Protein AF-A0A2W4WUQ6-F1 (afdb_monomer)

Nearest PDB structures (foldseek):
  3jc8-assembly1_Ca  TM=8.828E-01  e=1.257E-01  Myxococcus xanthus DK 1622
  3c1q-assembly1_A  TM=9.734E-01  e=9.285E-01  unclassified

Mean predicted aligned error: 8.39 Å

Solvent-accessible surface area (backbone atoms only — not comparable to 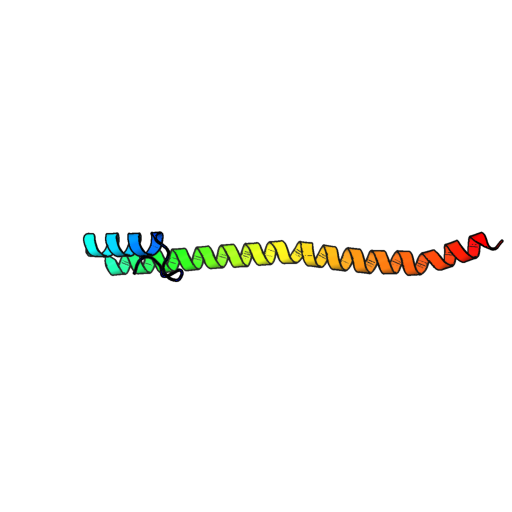full-atom values): 4591 Å² total; per-residue (Å²): 128,94,79,49,88,88,57,51,70,68,57,55,50,41,50,51,52,10,58,76,68,74,40,43,68,64,36,52,54,52,50,52,53,53,52,50,52,58,46,50,55,51,52,51,51,50,55,63,55,48,54,60,52,53,52,52,54,52,51,51,54,52,50,51,51,51,51,65,64,48,50,61,57,52,60,59,59,73,76,109

Sequence (80 aa):
MENSRLFPPESIQMIRIGEESGRMDSMLERLANQYETNLDDKVDTLSTVMEPMIMCIIGILVGVLIVGMYMPIFNMGDIV

Structure (mmCIF, N/CA/C/O backbone):
data_AF-A0A2W4WUQ6-F1
#
_entry.id   AF-A0A2W4WUQ6-F1
#
loop_
_atom_site.group_PDB
_atom_site.id
_atom_site.type_symbol
_atom_site.label_atom_id
_atom_site.label_alt_id
_atom_site.label_comp_id
_atom_site.label_asym_id
_atom_site.label_entity_id
_atom_site.label_seq_id
_atom_site.pdbx_PDB_ins_code
_atom_site.Cartn_x
_atom_site.Cartn_y
_atom_site.Cartn_z
_atom_site.occupancy
_atom_site.B_iso_or_equiv
_atom_site.auth_seq_id
_atom_site.auth_comp_id
_atom_site.auth_asym_id
_atom_site.auth_atom_id
_atom_site.pdbx_PDB_model_num
ATOM 1 N N . MET A 1 1 ? -32.076 2.291 7.168 1.00 48.75 1 MET A N 1
ATOM 2 C CA . MET A 1 1 ? -30.725 2.838 7.441 1.00 48.75 1 MET A CA 1
ATOM 3 C C . MET A 1 1 ? -29.608 1.817 7.192 1.00 48.75 1 MET A C 1
ATOM 5 O O . MET A 1 1 ? -28.476 2.229 6.999 1.00 48.75 1 MET A O 1
ATOM 9 N N . GLU A 1 2 ? -29.913 0.519 7.075 1.00 52.31 2 GLU A N 1
ATOM 10 C CA . GLU A 1 2 ? -28.937 -0.584 6.937 1.00 52.31 2 GLU A CA 1
ATOM 11 C C . GLU A 1 2 ? -28.222 -0.711 5.572 1.00 52.31 2 GLU A C 1
ATOM 13 O O . GLU A 1 2 ? -27.433 -1.626 5.388 1.00 52.31 2 GLU A O 1
ATOM 18 N N . ASN A 1 3 ? -28.460 0.190 4.609 1.00 51.44 3 ASN A N 1
ATOM 19 C CA . ASN A 1 3 ? -27.921 0.079 3.238 1.00 51.44 3 ASN A CA 1
ATOM 20 C C . ASN A 1 3 ? -27.031 1.254 2.802 1.00 51.44 3 ASN A C 1
ATOM 22 O O . ASN A 1 3 ? -26.720 1.420 1.622 1.00 51.44 3 ASN A O 1
ATOM 26 N N . SER A 1 4 ? -26.603 2.086 3.750 1.00 57.25 4 SER A N 1
ATOM 27 C CA . SER A 1 4 ? -25.609 3.119 3.478 1.00 57.25 4 SER A CA 1
ATOM 28 C C . SER A 1 4 ? -24.220 2.479 3.392 1.00 57.25 4 SER A C 1
ATOM 30 O O . SER A 1 4 ? -23.606 2.203 4.417 1.00 57.25 4 SER A O 1
ATOM 32 N N . ARG A 1 5 ? -23.679 2.305 2.176 1.00 62.31 5 ARG A N 1
ATOM 33 C CA . ARG A 1 5 ? -22.270 1.893 1.960 1.00 62.31 5 ARG A CA 1
ATOM 34 C C . ARG A 1 5 ? -21.247 2.853 2.584 1.00 62.31 5 ARG A C 1
ATOM 36 O O . ARG A 1 5 ? -20.070 2.523 2.643 1.00 62.31 5 ARG A O 1
ATOM 43 N N . LEU A 1 6 ? -21.694 4.032 3.018 1.00 74.44 6 LEU A N 1
ATOM 44 C CA . LEU A 1 6 ? -20.873 5.046 3.675 1.00 74.44 6 LEU A CA 1
ATOM 45 C C . LEU A 1 6 ? -20.606 4.722 5.151 1.00 74.44 6 LEU A C 1
ATOM 47 O O . LEU A 1 6 ? -19.632 5.219 5.699 1.00 74.44 6 LEU A O 1
ATOM 51 N N . PHE A 1 7 ? -21.446 3.895 5.786 1.00 78.00 7 PHE A N 1
ATOM 52 C CA . PHE A 1 7 ? -21.290 3.508 7.190 1.00 78.00 7 PHE A CA 1
ATOM 53 C C . PHE A 1 7 ? -21.234 1.982 7.289 1.00 78.00 7 PHE A C 1
ATOM 55 O O . PHE A 1 7 ? -22.280 1.330 7.311 1.00 78.00 7 PHE A O 1
ATOM 62 N N . PRO A 1 8 ? -20.025 1.398 7.320 1.00 80.50 8 PRO A N 1
ATOM 63 C CA . PRO A 1 8 ? -19.835 -0.029 7.508 1.00 80.50 8 PRO A CA 1
ATOM 64 C C . PRO A 1 8 ? -20.544 -0.536 8.772 1.00 80.50 8 PRO A C 1
ATOM 66 O O . PRO A 1 8 ? -20.621 0.194 9.767 1.00 80.50 8 PRO A O 1
ATOM 69 N N . PRO A 1 9 ? -20.995 -1.803 8.781 1.00 82.88 9 PRO A N 1
ATOM 70 C CA . PRO A 1 9 ? -21.634 -2.413 9.948 1.00 82.88 9 PRO A CA 1
ATOM 71 C C . PRO A 1 9 ? -20.785 -2.298 11.223 1.00 82.88 9 PRO A C 1
ATOM 73 O O . PRO A 1 9 ? -21.321 -2.062 12.303 1.00 82.88 9 PRO A O 1
ATOM 76 N N . GLU A 1 10 ? -19.459 -2.381 11.087 1.00 82.88 10 GLU A N 1
ATOM 77 C CA . GLU A 1 10 ? -18.500 -2.237 12.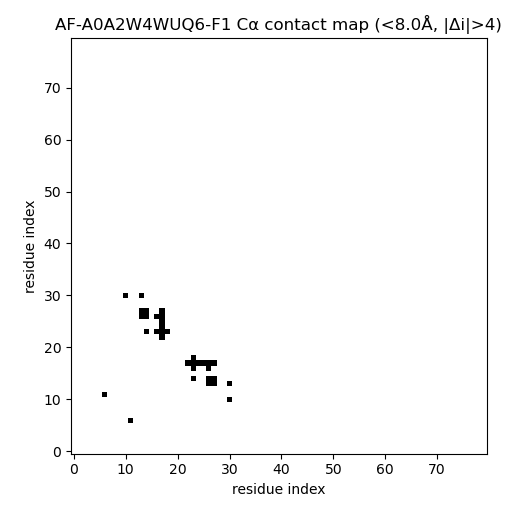190 1.00 82.88 10 GLU A CA 1
ATOM 78 C C . GLU A 1 10 ? -18.542 -0.843 12.833 1.00 82.88 10 GLU A C 1
ATOM 80 O O . GLU A 1 10 ? -18.469 -0.710 14.055 1.00 82.88 10 GLU A O 1
ATOM 85 N N . SER A 1 11 ? -18.729 0.208 12.026 1.00 84.06 11 SER A N 1
ATOM 86 C CA . SER A 1 11 ? -18.868 1.580 12.524 1.00 84.06 11 SER A CA 1
ATOM 87 C C . SER A 1 11 ? -20.177 1.768 13.290 1.00 84.06 11 SER A C 1
ATOM 89 O O . SER A 1 11 ? -20.188 2.368 14.362 1.00 84.06 11 SER A O 1
ATOM 91 N N . ILE A 1 12 ? -21.273 1.196 12.783 1.00 86.44 12 ILE A N 1
ATOM 92 C CA . ILE A 1 12 ? -22.586 1.222 13.447 1.00 86.44 12 ILE A CA 1
ATOM 93 C C . ILE A 1 12 ? -22.524 0.473 14.786 1.00 86.44 12 ILE A C 1
ATOM 95 O O . ILE A 1 12 ? -23.089 0.921 15.783 1.00 86.44 12 ILE A O 1
ATOM 99 N N . GLN A 1 13 ? -21.800 -0.646 14.834 1.00 86.69 13 GLN A N 1
ATOM 100 C CA . GLN A 1 13 ? -21.633 -1.437 16.049 1.00 86.69 13 GLN A CA 1
ATOM 101 C C . GLN A 1 13 ? -20.818 -0.695 17.118 1.00 86.69 13 GLN A C 1
ATOM 103 O O . GLN A 1 13 ? -21.214 -0.700 18.282 1.00 86.69 13 GLN A O 1
ATOM 108 N N . MET A 1 14 ? -19.734 -0.006 16.742 1.00 85.56 14 MET A N 1
ATOM 109 C CA . MET A 1 14 ? -18.969 0.836 17.674 1.00 85.56 14 MET A CA 1
ATOM 110 C C . MET A 1 14 ? -19.794 2.001 18.227 1.00 85.56 14 MET A C 1
ATOM 112 O O . MET A 1 14 ? -19.720 2.284 19.422 1.00 85.56 14 MET A O 1
ATOM 116 N N . ILE A 1 15 ? -20.624 2.629 17.391 1.00 87.75 15 ILE A N 1
ATOM 117 C CA . ILE A 1 15 ? -21.546 3.689 17.821 1.00 87.75 15 ILE A CA 1
ATOM 118 C C . ILE A 1 15 ? -22.562 3.140 18.831 1.00 87.75 15 ILE A C 1
ATOM 120 O O . ILE A 1 15 ? -22.735 3.722 19.899 1.00 87.75 15 ILE A O 1
ATOM 124 N N . ARG A 1 16 ? -23.165 1.977 18.554 1.00 87.38 16 ARG A N 1
ATOM 125 C CA . ARG A 1 16 ? -24.115 1.324 19.468 1.00 87.38 16 ARG A CA 1
ATOM 126 C C . ARG A 1 16 ? -23.486 0.982 20.823 1.00 87.38 16 ARG A C 1
ATOM 128 O O . ARG A 1 16 ? -24.102 1.218 21.855 1.00 87.38 1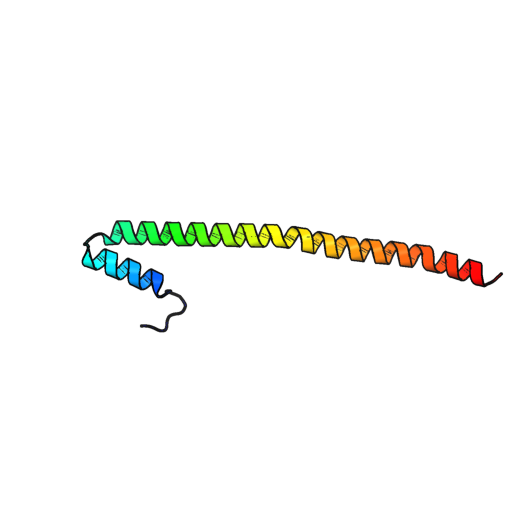6 ARG A O 1
ATOM 135 N N . ILE A 1 17 ? -22.254 0.468 20.826 1.00 87.75 17 ILE A N 1
ATOM 136 C CA . ILE A 1 17 ? -21.502 0.176 22.058 1.00 87.75 17 ILE A CA 1
ATOM 137 C C . ILE A 1 17 ? -21.189 1.471 22.822 1.00 87.75 17 ILE A C 1
ATOM 139 O O . ILE A 1 17 ? -21.271 1.504 24.050 1.00 87.75 17 ILE A O 1
ATOM 143 N N . GLY A 1 18 ? -20.841 2.548 22.113 1.00 89.31 18 GLY A N 1
ATOM 144 C CA . GLY A 1 18 ? -20.580 3.862 22.703 1.00 89.31 18 GLY A CA 1
ATOM 145 C C . GLY A 1 18 ? -21.816 4.485 23.344 1.00 89.31 18 GLY A C 1
ATOM 146 O O . GLY A 1 18 ? -21.714 5.066 24.421 1.00 89.31 18 GLY A O 1
ATOM 147 N N . GLU A 1 19 ? -22.979 4.312 22.726 1.00 91.69 19 GLU A N 1
ATOM 148 C CA . GLU A 1 19 ? -24.261 4.777 23.251 1.00 91.69 19 GLU A CA 1
ATOM 149 C C . GLU A 1 19 ? -24.705 3.952 24.473 1.00 91.69 19 GLU A C 1
ATOM 151 O O . GLU A 1 19 ? -25.031 4.522 25.511 1.00 91.69 19 GLU A O 1
ATOM 156 N N . GLU A 1 20 ? -24.615 2.618 24.402 1.00 91.38 20 GLU A N 1
ATOM 157 C CA . GLU A 1 20 ? -24.991 1.705 25.496 1.00 91.38 20 GLU A CA 1
ATOM 158 C C . GLU A 1 20 ? -24.083 1.848 26.730 1.00 91.38 20 GLU A C 1
ATOM 160 O O . GLU A 1 20 ? -24.533 1.702 27.865 1.00 91.38 20 GLU A O 1
ATOM 165 N N . SER A 1 21 ? -22.807 2.184 26.523 1.00 86.81 21 SER A N 1
ATOM 166 C CA . SER A 1 21 ? -21.840 2.407 27.606 1.00 86.81 21 SER A CA 1
ATOM 167 C C . SER A 1 21 ? -21.751 3.861 28.080 1.00 86.81 21 SER A C 1
ATOM 169 O O . SER A 1 21 ? -21.028 4.138 29.039 1.00 86.81 21 SER A O 1
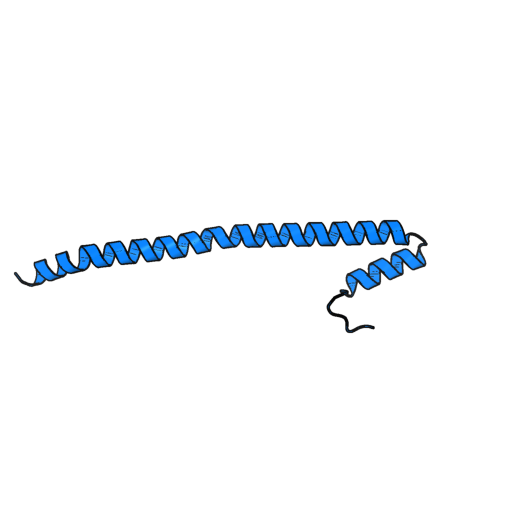ATOM 171 N N . GLY A 1 22 ? -22.446 4.799 27.424 1.00 90.81 22 GLY A N 1
ATOM 172 C CA . GLY A 1 22 ? -22.335 6.236 27.701 1.00 90.81 22 GLY A CA 1
ATOM 173 C C . GLY A 1 22 ? -20.962 6.834 27.358 1.00 90.81 22 GLY A C 1
ATOM 174 O O . GLY A 1 22 ? -20.591 7.880 27.884 1.00 90.81 22 GLY A O 1
ATOM 175 N N . ARG A 1 23 ? -20.183 6.170 26.496 1.00 92.12 23 ARG A N 1
ATOM 176 C CA . ARG A 1 23 ? -18.802 6.522 26.118 1.00 92.12 23 ARG A CA 1
ATOM 177 C C . ARG A 1 23 ? -18.660 6.843 24.627 1.00 92.12 23 ARG A C 1
ATOM 179 O O . ARG A 1 23 ? -17.636 6.523 24.016 1.00 92.12 23 ARG A O 1
ATOM 186 N N . MET A 1 24 ? -19.686 7.468 24.054 1.00 89.94 24 MET A N 1
ATOM 187 C CA . MET A 1 24 ? -19.775 7.819 22.632 1.00 89.94 24 MET A CA 1
ATOM 188 C C . MET A 1 24 ? -18.523 8.548 22.124 1.00 89.94 24 MET A C 1
ATOM 190 O O . MET A 1 24 ? -17.976 8.161 21.100 1.00 89.94 24 MET A O 1
ATOM 194 N N . ASP A 1 25 ? -18.032 9.533 22.881 1.00 90.25 25 ASP A N 1
ATOM 195 C CA . ASP A 1 25 ? -16.856 10.341 22.532 1.00 90.25 25 ASP A CA 1
ATOM 196 C C . ASP A 1 25 ? -15.613 9.465 22.285 1.00 90.25 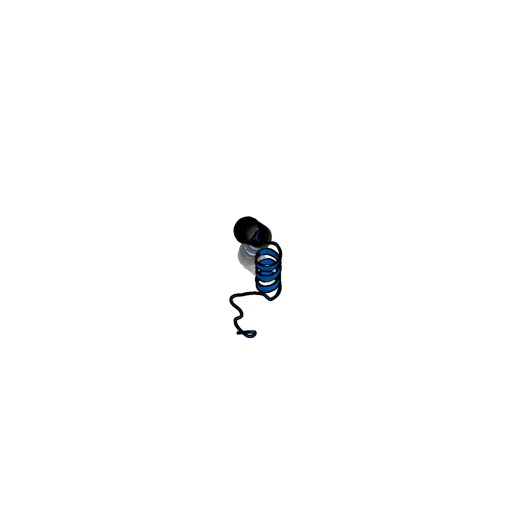25 ASP A C 1
ATOM 198 O O . ASP A 1 25 ? -15.053 9.437 21.191 1.00 90.25 25 ASP A O 1
ATOM 202 N N . SER A 1 26 ? -15.290 8.590 23.245 1.00 90.38 26 SER A N 1
ATOM 203 C CA . SER A 1 26 ? -14.159 7.660 23.118 1.00 90.38 26 SER A CA 1
ATOM 204 C C . SER A 1 26 ? -14.329 6.623 22.001 1.00 90.38 26 SER A C 1
ATOM 206 O O . SER A 1 26 ? -13.343 6.143 21.443 1.00 90.38 26 SER A O 1
ATOM 208 N N . MET A 1 27 ? -15.569 6.240 21.673 1.00 92.62 27 MET A N 1
ATOM 209 C CA . MET A 1 27 ? -15.820 5.302 20.575 1.00 92.62 27 MET A CA 1
ATOM 210 C C . MET A 1 27 ? -15.698 5.982 19.212 1.00 92.62 27 MET A C 1
ATOM 212 O O . MET A 1 27 ? -15.194 5.356 18.282 1.00 92.62 27 MET A O 1
ATOM 216 N N . LEU A 1 28 ? -16.100 7.249 19.089 1.00 89.88 28 LEU A N 1
ATOM 217 C CA . LEU A 1 28 ? -15.914 8.038 17.869 1.00 89.88 28 LEU A CA 1
ATOM 218 C C . LEU A 1 28 ? -14.436 8.349 17.615 1.00 89.88 28 LEU A C 1
ATOM 220 O O . LEU A 1 28 ? -13.986 8.231 16.479 1.00 89.88 28 LEU A O 1
ATOM 224 N N . GLU A 1 29 ? -13.666 8.659 18.659 1.00 93.25 29 GLU A N 1
ATOM 225 C CA . GLU A 1 29 ? -12.213 8.838 18.556 1.00 93.25 29 GLU A CA 1
ATOM 226 C C . GLU A 1 29 ? -11.525 7.548 18.086 1.00 93.25 29 GLU A C 1
ATOM 228 O O . G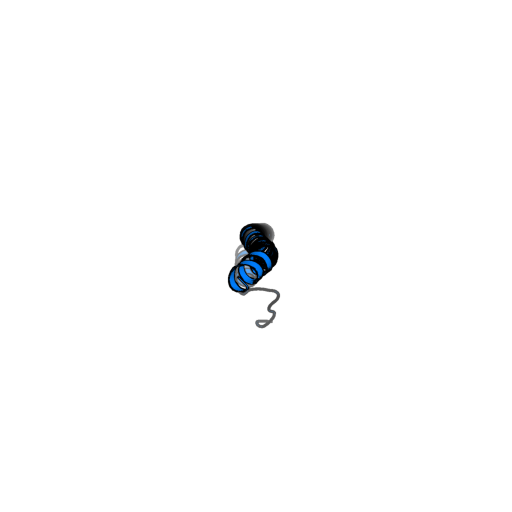LU A 1 29 ? -10.725 7.550 17.150 1.00 93.25 29 GLU A O 1
ATOM 233 N N . ARG A 1 30 ? -11.906 6.402 18.663 1.00 90.88 30 ARG A N 1
ATOM 234 C CA . ARG A 1 30 ? -11.400 5.095 18.227 1.00 90.88 30 ARG A CA 1
ATOM 235 C C . ARG A 1 30 ? -11.782 4.775 16.783 1.00 90.88 30 ARG A C 1
ATOM 237 O O . ARG A 1 30 ? -10.971 4.205 16.056 1.00 90.88 30 ARG A O 1
ATOM 244 N N . LEU A 1 31 ? -12.998 5.136 16.373 1.00 91.19 31 LEU A N 1
ATOM 245 C CA . LEU A 1 31 ? -13.450 4.988 14.995 1.00 91.19 31 LEU A CA 1
ATOM 246 C C . LEU A 1 31 ? -12.565 5.807 14.045 1.00 91.19 31 LEU A C 1
ATOM 248 O O . LEU A 1 31 ? -12.095 5.265 13.049 1.00 91.19 31 LEU A O 1
ATOM 252 N N . ALA A 1 32 ? -12.317 7.079 14.365 1.00 91.00 32 ALA A N 1
ATOM 253 C CA . ALA A 1 32 ? -11.479 7.967 13.563 1.00 91.00 32 ALA A CA 1
ATOM 254 C C . ALA A 1 32 ? -10.059 7.406 13.397 1.00 91.00 32 ALA A C 1
ATOM 256 O O . ALA A 1 32 ? -9.609 7.246 12.264 1.00 91.00 32 ALA A O 1
ATOM 257 N N . ASN A 1 33 ? -9.424 6.990 14.497 1.00 94.31 33 ASN A N 1
ATOM 258 C CA . ASN A 1 33 ? -8.088 6.388 14.472 1.00 94.31 33 ASN A CA 1
ATOM 259 C C . ASN A 1 33 ? -8.046 5.118 13.607 1.00 94.31 33 ASN A C 1
ATOM 261 O O . ASN A 1 33 ? -7.121 4.929 12.824 1.00 94.31 33 ASN A O 1
ATOM 265 N N . GLN A 1 34 ? -9.068 4.258 13.692 1.00 91.69 34 GLN A N 1
ATOM 266 C CA . GLN A 1 34 ? -9.142 3.055 12.859 1.00 91.69 34 GLN A CA 1
ATOM 267 C C . GLN A 1 34 ? -9.264 3.395 11.367 1.00 91.69 34 GLN A C 1
ATOM 269 O O . GLN A 1 34 ? -8.671 2.713 10.532 1.00 91.69 34 GLN A O 1
ATOM 274 N N . TYR A 1 35 ? -10.042 4.423 11.016 1.00 91.44 35 TYR A N 1
ATOM 275 C CA . TYR A 1 35 ? -10.143 4.883 9.631 1.00 91.44 35 TYR A CA 1
ATOM 276 C C . TYR A 1 35 ? -8.833 5.476 9.128 1.00 91.44 35 TYR A C 1
ATOM 278 O O . TYR A 1 35 ? -8.461 5.179 7.998 1.00 91.44 35 TYR A O 1
ATOM 286 N N . GLU A 1 36 ? -8.145 6.267 9.947 1.00 94.06 36 GLU A N 1
ATOM 287 C CA . GLU A 1 36 ? -6.839 6.842 9.621 1.00 94.06 36 GLU A CA 1
ATOM 288 C C . GLU A 1 36 ? -5.806 5.741 9.368 1.00 94.06 36 GLU A C 1
ATOM 290 O O . GLU A 1 36 ? -5.256 5.675 8.275 1.00 94.06 36 GLU A O 1
ATOM 295 N N . THR A 1 37 ? -5.666 4.775 10.284 1.00 94.88 37 THR A N 1
ATOM 296 C CA . THR A 1 37 ? -4.769 3.620 10.090 1.00 94.88 37 THR A CA 1
ATOM 297 C C . THR A 1 37 ? -5.112 2.833 8.823 1.00 94.88 37 THR A C 1
ATOM 299 O O . THR A 1 37 ? -4.240 2.531 8.016 1.00 94.88 37 THR A O 1
ATOM 302 N N . ASN A 1 38 ? -6.397 2.549 8.590 1.00 91.69 38 ASN A N 1
ATOM 303 C CA . ASN A 1 38 ? -6.824 1.833 7.388 1.00 91.69 38 ASN A CA 1
ATOM 304 C C . ASN A 1 38 ? -6.560 2.626 6.095 1.00 91.69 38 ASN A C 1
ATOM 306 O O . ASN A 1 38 ? -6.472 2.026 5.020 1.00 91.69 38 ASN A O 1
ATOM 310 N N . LEU A 1 39 ? -6.547 3.960 6.158 1.00 93.31 39 LEU A N 1
ATOM 311 C CA . LEU A 1 39 ? -6.219 4.818 5.023 1.00 93.31 39 LEU A CA 1
ATOM 312 C C . LEU A 1 39 ? -4.713 4.823 4.777 1.00 93.31 39 LEU A C 1
ATOM 314 O O . LEU A 1 39 ? -4.316 4.600 3.635 1.00 93.31 39 LEU A O 1
ATOM 318 N N . ASP A 1 40 ? -3.907 4.989 5.822 1.00 96.06 40 ASP A N 1
ATOM 319 C CA . ASP A 1 40 ? -2.446 4.952 5.738 1.00 96.06 40 ASP A CA 1
ATOM 320 C C . ASP A 1 40 ? -1.961 3.610 5.174 1.00 96.06 40 ASP A C 1
ATOM 322 O O . ASP A 1 40 ? -1.264 3.590 4.161 1.00 96.06 40 ASP A O 1
ATOM 326 N N . ASP A 1 41 ? -2.462 2.483 5.694 1.00 95.81 41 ASP A N 1
ATOM 327 C CA . ASP A 1 41 ? -2.127 1.138 5.199 1.00 95.81 41 ASP A CA 1
ATOM 328 C C . ASP A 1 41 ? -2.438 0.972 3.701 1.00 95.81 41 ASP A C 1
ATOM 330 O O . ASP A 1 41 ? -1.697 0.334 2.939 1.00 95.81 41 ASP A O 1
ATOM 334 N N . LYS A 1 42 ? -3.559 1.546 3.24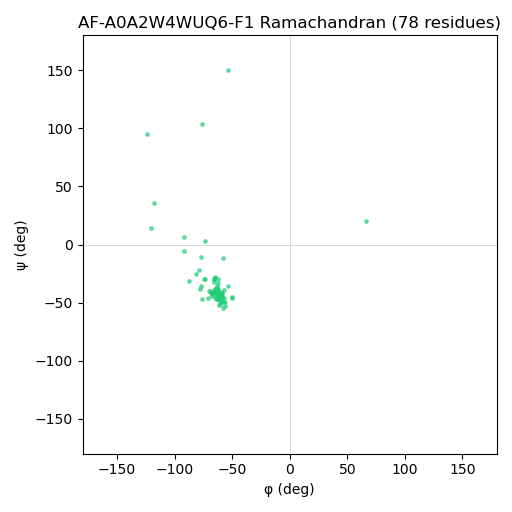5 1.00 94.19 42 LYS A N 1
ATOM 335 C CA . LYS A 1 42 ? -3.952 1.513 1.830 1.00 94.19 42 LYS A CA 1
ATOM 336 C C . LYS A 1 42 ? -3.048 2.385 0.974 1.00 94.19 42 LYS A C 1
ATOM 338 O O . LYS A 1 42 ? -2.729 1.981 -0.143 1.00 94.19 42 LYS A O 1
ATOM 343 N N . VAL A 1 43 ? -2.663 3.560 1.463 1.00 95.94 43 VAL A N 1
ATOM 344 C CA . VAL A 1 43 ? -1.752 4.474 0.762 1.00 95.94 43 VAL A CA 1
ATOM 345 C C . VAL A 1 43 ? -0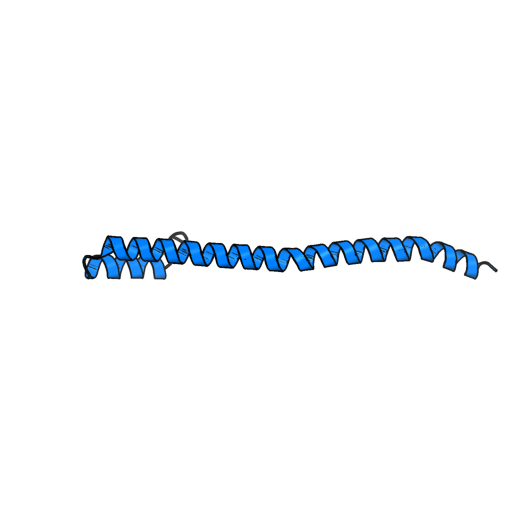.358 3.858 0.652 1.00 95.94 43 VAL A C 1
ATOM 347 O O . VAL A 1 43 ? 0.229 3.881 -0.433 1.00 95.94 43 VAL A O 1
ATOM 350 N N . ASP A 1 44 ? 0.134 3.229 1.714 1.00 96.06 44 ASP A N 1
ATOM 351 C CA . ASP A 1 44 ? 1.421 2.533 1.728 1.00 96.06 44 ASP A CA 1
ATOM 352 C C . ASP A 1 44 ? 1.421 1.334 0.779 1.00 96.06 44 ASP A C 1
ATOM 354 O O . ASP A 1 44 ? 2.334 1.166 -0.036 1.00 96.06 44 ASP A O 1
ATOM 358 N N . THR A 1 45 ? 0.352 0.534 0.805 1.00 95.62 45 THR A N 1
ATOM 359 C CA . THR A 1 45 ? 0.181 -0.586 -0.131 1.00 95.62 45 THR A CA 1
ATOM 360 C C . THR A 1 45 ? 0.147 -0.094 -1.575 1.00 95.62 45 THR A C 1
ATOM 362 O O . THR A 1 45 ? 0.788 -0.680 -2.449 1.00 95.62 45 THR A O 1
ATOM 365 N N . LEU A 1 46 ? -0.573 0.999 -1.844 1.00 94.62 46 LEU A N 1
ATOM 366 C CA . LEU A 1 46 ? -0.648 1.576 -3.181 1.00 94.62 46 LEU A CA 1
ATOM 367 C C . LEU A 1 46 ? 0.737 2.039 -3.643 1.00 94.62 46 LEU A C 1
ATOM 369 O O . LEU A 1 46 ? 1.160 1.688 -4.741 1.00 94.62 46 LEU A O 1
ATOM 373 N N . SER A 1 47 ? 1.469 2.747 -2.785 1.00 94.12 47 SER A N 1
ATOM 374 C CA . SER A 1 47 ? 2.833 3.211 -3.062 1.00 94.12 47 SER A CA 1
ATOM 375 C C . SER A 1 47 ? 3.786 2.045 -3.341 1.00 94.12 47 SER A C 1
ATOM 377 O O . SER A 1 47 ? 4.531 2.077 -4.321 1.00 94.12 47 SER A O 1
ATOM 379 N N . THR A 1 48 ? 3.688 0.968 -2.559 1.00 96.38 48 THR A N 1
ATOM 380 C CA . THR A 1 48 ? 4.499 -0.250 -2.723 1.00 96.38 48 THR A CA 1
ATOM 381 C C . THR A 1 48 ? 4.241 -0.949 -4.059 1.00 96.38 48 THR A C 1
ATOM 383 O O . THR A 1 48 ? 5.162 -1.487 -4.664 1.00 96.38 48 THR A O 1
ATOM 386 N N . VAL A 1 49 ? 2.998 -0.945 -4.553 1.00 95.31 49 VAL A N 1
ATOM 387 C CA . VAL A 1 49 ? 2.641 -1.566 -5.845 1.00 95.31 49 VAL A CA 1
ATOM 388 C C . VAL A 1 49 ? 2.974 -0.659 -7.036 1.00 95.31 49 VAL A C 1
ATOM 390 O O . VAL A 1 49 ? 3.233 -1.146 -8.139 1.00 95.31 49 VAL A O 1
ATOM 393 N N . MET A 1 50 ? 3.017 0.658 -6.837 1.00 94.56 50 MET A N 1
ATOM 394 C CA . MET A 1 50 ? 3.378 1.606 -7.894 1.00 94.56 50 MET A CA 1
ATOM 395 C C . MET A 1 50 ? 4.830 1.435 -8.365 1.00 94.56 50 MET A C 1
ATOM 397 O O . MET A 1 50 ? 5.094 1.507 -9.566 1.00 94.56 50 MET A O 1
ATOM 401 N N . GLU A 1 51 ? 5.763 1.151 -7.455 1.00 94.19 51 GLU A N 1
ATOM 402 C CA . GLU A 1 51 ? 7.181 0.943 -7.777 1.00 94.19 51 GLU A CA 1
ATOM 403 C C . GLU A 1 51 ? 7.434 -0.195 -8.801 1.00 94.19 51 GLU A C 1
ATOM 405 O O . GLU A 1 51 ? 8.027 0.070 -9.855 1.00 94.19 51 GLU A O 1
ATOM 410 N N . PRO A 1 52 ? 6.962 -1.444 -8.595 1.00 95.31 52 PRO A N 1
ATOM 411 C CA . PRO A 1 52 ? 7.159 -2.522 -9.561 1.00 95.31 52 PRO A CA 1
ATOM 412 C C . PRO A 1 5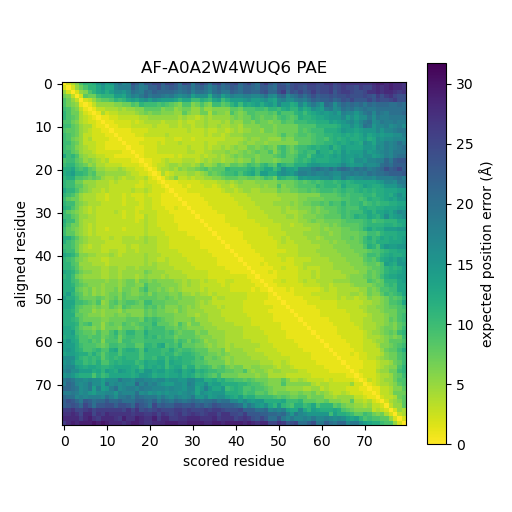2 ? 6.434 -2.278 -10.888 1.00 95.31 52 PRO A C 1
ATOM 414 O O . PRO A 1 52 ? 6.936 -2.696 -11.933 1.00 95.31 52 PRO A O 1
ATOM 417 N N . MET A 1 53 ? 5.299 -1.568 -10.894 1.00 96.50 53 MET A N 1
ATOM 418 C CA . MET A 1 53 ? 4.646 -1.183 -12.150 1.00 96.50 53 MET A CA 1
ATOM 419 C C . MET A 1 53 ? 5.527 -0.256 -12.992 1.00 96.50 53 MET A C 1
ATOM 421 O O . MET A 1 53 ? 5.678 -0.482 -14.195 1.00 96.50 53 MET A O 1
ATOM 425 N N . ILE A 1 54 ? 6.147 0.752 -12.371 1.00 96.50 54 ILE A N 1
ATOM 426 C CA . ILE A 1 54 ? 7.069 1.662 -13.062 1.00 96.50 54 ILE A CA 1
ATOM 427 C C . ILE A 1 54 ? 8.277 0.884 -13.600 1.00 96.50 54 ILE A C 1
ATOM 429 O O . ILE A 1 54 ? 8.646 1.062 -14.762 1.00 96.50 54 ILE A O 1
ATOM 433 N N . MET A 1 55 ? 8.847 -0.034 -12.810 1.00 96.69 55 MET A N 1
ATOM 434 C CA . MET A 1 55 ? 9.941 -0.897 -13.271 1.00 96.69 55 MET A CA 1
ATOM 435 C C . MET A 1 55 ? 9.552 -1.757 -14.480 1.00 96.69 55 MET A C 1
ATOM 437 O O . MET A 1 55 ? 10.341 -1.871 -15.418 1.00 96.69 55 MET A O 1
ATOM 441 N N . CYS A 1 56 ? 8.338 -2.317 -14.509 1.00 97.25 56 CYS A N 1
ATOM 442 C CA . CYS A 1 56 ? 7.854 -3.086 -15.659 1.00 97.25 56 CYS A CA 1
ATOM 443 C C . CYS A 1 56 ? 7.776 -2.223 -16.926 1.00 97.25 56 CYS A C 1
ATOM 445 O O . CYS A 1 56 ? 8.224 -2.648 -17.992 1.00 97.25 56 CYS A O 1
ATOM 447 N N . ILE A 1 57 ? 7.252 -0.998 -16.813 1.00 97.25 57 ILE A N 1
ATOM 448 C CA . ILE A 1 57 ? 7.142 -0.062 -17.942 1.00 97.25 57 ILE A CA 1
ATOM 449 C C . ILE A 1 57 ? 8.531 0.308 -18.474 1.00 97.25 57 ILE A C 1
ATOM 451 O O . ILE A 1 57 ? 8.759 0.249 -19.683 1.00 97.25 57 ILE A O 1
ATOM 455 N N . ILE A 1 58 ? 9.473 0.643 -17.584 1.00 97.44 58 ILE A N 1
ATOM 456 C CA . ILE A 1 58 ? 10.855 0.974 -17.961 1.00 97.44 58 ILE A CA 1
ATOM 457 C C . ILE A 1 58 ? 11.531 -0.231 -18.624 1.00 97.44 58 ILE A C 1
ATOM 459 O O . ILE A 1 58 ? 12.156 -0.078 -19.672 1.00 97.44 58 ILE A O 1
ATOM 463 N N . GLY A 1 59 ? 11.372 -1.430 -18.061 1.00 97.44 59 GLY A N 1
ATOM 464 C CA . GLY A 1 59 ? 11.936 -2.660 -18.614 1.00 97.44 59 GLY A CA 1
ATOM 465 C C . GLY A 1 59 ? 11.443 -2.950 -20.032 1.00 97.44 59 GLY A C 1
ATOM 466 O O . GLY A 1 59 ? 12.249 -3.255 -20.910 1.00 97.44 59 GLY A O 1
ATOM 467 N N . ILE A 1 60 ? 10.141 -2.784 -20.286 1.00 97.38 60 ILE A N 1
ATOM 468 C CA . ILE A 1 60 ? 9.561 -2.936 -21.628 1.00 97.38 60 ILE A CA 1
ATOM 469 C C . ILE A 1 60 ? 10.121 -1.878 -22.583 1.00 97.38 60 ILE A C 1
ATOM 471 O O . ILE A 1 60 ? 10.553 -2.223 -23.682 1.00 97.38 60 ILE A O 1
ATOM 475 N N . LEU A 1 61 ? 10.162 -0.609 -22.168 1.00 97.56 61 LEU A N 1
ATOM 476 C CA . LEU A 1 61 ? 10.706 0.484 -22.981 1.00 97.56 61 LEU A CA 1
ATOM 477 C C . LEU A 1 61 ? 12.153 0.215 -23.402 1.00 97.56 61 LEU A C 1
ATOM 479 O O . LEU A 1 61 ? 12.485 0.299 -24.584 1.00 97.56 61 LEU A O 1
ATOM 483 N N . VAL A 1 62 ? 13.005 -0.153 -22.446 1.00 97.19 62 VAL A N 1
ATOM 484 C CA . VAL A 1 62 ? 14.413 -0.471 -22.708 1.00 97.19 62 VAL A CA 1
ATOM 485 C C . VAL A 1 62 ? 14.536 -1.722 -23.581 1.00 97.19 62 VAL A C 1
ATOM 487 O O . VAL A 1 62 ? 15.331 -1.730 -24.519 1.00 97.19 62 VAL A O 1
ATOM 490 N N . GLY A 1 63 ? 13.720 -2.751 -23.340 1.00 96.06 63 GLY A N 1
ATOM 491 C CA . GLY A 1 63 ? 13.691 -3.961 -24.163 1.00 96.06 63 GLY A CA 1
ATOM 492 C C . GLY A 1 63 ? 13.363 -3.668 -25.629 1.00 96.06 63 GLY A C 1
ATOM 493 O O . GLY A 1 63 ? 14.065 -4.135 -26.526 1.00 96.06 63 GLY A O 1
ATOM 494 N N . VAL A 1 64 ? 12.353 -2.832 -25.882 1.00 95.56 64 VAL A N 1
ATOM 495 C CA . VAL A 1 64 ? 11.978 -2.395 -27.236 1.00 95.56 64 VAL A CA 1
ATOM 496 C C . VAL A 1 64 ? 13.106 -1.599 -27.893 1.00 95.56 64 VAL A C 1
ATOM 498 O O . VAL A 1 64 ? 13.403 -1.829 -29.065 1.00 95.56 64 VAL A O 1
ATOM 501 N N . LEU A 1 65 ? 13.771 -0.705 -27.154 1.00 95.62 65 LEU A N 1
ATOM 502 C CA . LEU A 1 65 ? 14.903 0.068 -27.673 1.00 95.62 65 LEU A CA 1
ATOM 503 C C . LEU A 1 65 ? 16.074 -0.827 -28.093 1.00 95.62 65 LEU A C 1
ATOM 505 O O . LEU A 1 65 ? 16.627 -0.645 -29.176 1.00 95.62 65 LEU A O 1
ATOM 509 N N . ILE A 1 66 ? 16.427 -1.814 -27.266 1.00 96.19 66 ILE A N 1
ATOM 510 C CA . ILE A 1 66 ? 17.497 -2.772 -27.568 1.00 96.19 66 ILE A CA 1
ATOM 511 C C . ILE A 1 66 ? 17.143 -3.567 -28.826 1.00 96.19 66 ILE A C 1
ATOM 513 O O . ILE A 1 66 ? 17.931 -3.599 -29.771 1.00 96.19 66 ILE A O 1
ATOM 517 N N . VAL A 1 67 ? 15.951 -4.166 -28.877 1.00 94.06 67 VAL A N 1
ATOM 518 C CA . VAL A 1 67 ? 15.515 -4.947 -30.045 1.00 94.06 67 VAL A CA 1
ATOM 519 C C . VAL A 1 67 ? 15.505 -4.082 -31.306 1.00 94.06 67 VAL A C 1
ATOM 521 O O . VAL A 1 67 ? 16.042 -4.501 -32.328 1.00 94.06 67 VAL A O 1
ATOM 524 N N . GLY A 1 68 ? 14.969 -2.861 -31.234 1.00 93.81 68 GLY A N 1
ATOM 525 C CA . GLY A 1 68 ? 14.933 -1.931 -32.364 1.00 93.81 68 GLY A CA 1
ATOM 526 C C . GLY A 1 68 ? 16.319 -1.517 -32.865 1.00 93.81 68 GLY A C 1
ATOM 527 O O . GLY A 1 68 ? 16.502 -1.335 -34.065 1.00 93.81 68 GLY A O 1
ATOM 528 N N . MET A 1 69 ? 17.307 -1.411 -31.974 1.00 92.00 69 MET A N 1
ATOM 529 C CA . MET A 1 69 ? 18.681 -1.061 -32.338 1.00 92.00 69 MET A CA 1
ATOM 530 C C . MET A 1 69 ? 19.459 -2.244 -32.934 1.00 92.00 69 MET A C 1
ATOM 532 O O . MET A 1 69 ? 20.231 -2.050 -33.871 1.00 92.00 69 MET A O 1
ATOM 536 N N . TYR A 1 70 ? 19.262 -3.466 -32.426 1.00 88.69 70 TYR A N 1
ATOM 537 C CA . TYR A 1 70 ? 20.010 -4.648 -32.881 1.00 88.69 70 TYR A CA 1
ATOM 538 C C . TYR A 1 70 ? 19.380 -5.367 -34.081 1.00 88.69 70 TYR A C 1
ATOM 540 O O . TYR A 1 70 ? 20.112 -5.904 -34.908 1.00 88.69 70 TYR A O 1
ATOM 548 N N . MET A 1 71 ? 18.052 -5.358 -34.229 1.00 88.69 71 MET A N 1
ATOM 549 C CA . MET A 1 71 ? 17.358 -5.953 -35.381 1.00 88.69 71 MET A CA 1
ATOM 550 C C . MET A 1 71 ? 17.921 -5.522 -36.754 1.00 88.69 71 MET A C 1
ATOM 552 O O . MET A 1 71 ? 18.158 -6.402 -37.581 1.00 88.69 71 MET A O 1
ATOM 556 N N . PRO A 1 72 ? 18.196 -4.232 -37.041 1.00 85.75 72 PRO A N 1
ATOM 557 C CA . PRO A 1 72 ? 18.775 -3.839 -38.328 1.00 85.75 72 PRO A CA 1
ATOM 558 C C . PRO A 1 72 ? 20.198 -4.371 -38.539 1.00 85.75 72 PRO A C 1
ATOM 560 O O . PRO A 1 72 ? 20.573 -4.635 -39.678 1.00 85.75 72 PRO A O 1
ATOM 563 N N . ILE A 1 73 ? 20.974 -4.569 -37.467 1.00 86.12 73 ILE A N 1
ATOM 564 C CA . ILE A 1 73 ? 22.318 -5.157 -37.548 1.00 86.12 73 ILE A CA 1
ATOM 565 C C . ILE A 1 73 ? 22.220 -6.628 -37.973 1.00 86.12 73 ILE A C 1
ATOM 567 O O . ILE A 1 73 ? 22.949 -7.050 -38.866 1.00 86.12 73 ILE A O 1
ATOM 571 N N . PHE A 1 74 ? 21.287 -7.389 -37.390 1.00 80.06 74 PHE A N 1
ATOM 572 C CA . PHE A 1 74 ? 21.019 -8.772 -37.803 1.00 80.06 74 PHE A CA 1
ATOM 573 C C . PHE A 1 74 ? 20.541 -8.850 -39.253 1.00 80.06 74 PHE A C 1
ATOM 575 O O . PHE A 1 74 ? 21.097 -9.610 -40.039 1.00 80.06 74 PHE A O 1
ATOM 582 N N . ASN A 1 75 ? 19.600 -7.985 -39.634 1.00 78.06 75 ASN A N 1
ATOM 583 C CA . ASN A 1 75 ? 19.104 -7.937 -41.006 1.00 78.06 75 ASN A CA 1
ATOM 584 C C . ASN A 1 75 ? 20.201 -7.580 -42.019 1.00 78.06 75 ASN A C 1
ATOM 586 O O . ASN A 1 75 ? 20.100 -8.017 -43.153 1.00 78.06 75 ASN A O 1
ATOM 590 N N . MET A 1 76 ? 21.228 -6.802 -41.647 1.00 75.75 76 MET A N 1
ATOM 591 C CA . MET A 1 76 ? 22.391 -6.529 -42.507 1.00 75.75 76 MET A CA 1
ATOM 592 C C . MET A 1 76 ? 23.355 -7.719 -42.624 1.00 75.75 76 MET A C 1
ATOM 594 O O . MET A 1 76 ? 24.013 -7.854 -43.652 1.00 75.75 76 MET A O 1
ATOM 598 N N . GLY A 1 77 ? 23.444 -8.570 -41.600 1.00 70.81 77 GLY A N 1
ATOM 599 C CA . GLY A 1 77 ? 24.269 -9.781 -41.622 1.00 70.81 77 GLY A CA 1
ATOM 600 C C . GLY A 1 77 ? 23.694 -10.900 -42.493 1.00 70.81 77 GLY A C 1
ATOM 601 O O . GLY A 1 77 ? 24.461 -11.651 -43.081 1.00 70.81 77 GLY A O 1
ATOM 602 N N . ASP A 1 78 ? 22.367 -10.968 -42.625 1.00 68.50 78 ASP A N 1
ATOM 603 C CA . ASP A 1 78 ? 21.674 -11.981 -43.436 1.00 68.50 78 ASP A CA 1
ATOM 604 C C . ASP A 1 78 ? 21.721 -11.705 -44.956 1.00 68.50 78 ASP A C 1
ATOM 606 O O . ASP A 1 78 ? 21.342 -12.563 -45.753 1.00 68.50 78 ASP A O 1
ATOM 610 N N . ILE A 1 79 ? 22.163 -10.513 -45.381 1.00 60.03 79 ILE A N 1
ATOM 611 C CA . ILE A 1 79 ? 22.230 -10.104 -46.802 1.00 60.03 79 ILE A CA 1
ATOM 612 C C . ILE A 1 79 ? 23.588 -10.413 -47.463 1.00 60.03 79 ILE A C 1
ATOM 614 O O . ILE A 1 79 ? 23.810 -9.983 -48.599 1.00 60.03 79 ILE A O 1
ATOM 618 N N . VAL A 1 80 ? 24.498 -11.117 -46.776 1.00 52.50 80 VAL A N 1
ATOM 619 C CA . VAL A 1 80 ? 25.863 -11.430 -47.248 1.00 52.50 80 VAL A CA 1
ATOM 620 C C . VAL A 1 80 ? 26.078 -12.927 -47.426 1.00 52.50 80 VAL A C 1
ATOM 622 O O . VAL A 1 80 ? 25.679 -13.694 -46.525 1.00 52.50 80 VAL A O 1
#

Foldseek 3Di:
DVPPPVQDPVNVVLCVVCVVVVNNVVSVVVVVVVVVVVVVVVVVVVVVVVVVVVVVVVVVVVVVVVCVVCVVVVVVVVVD

pLDDT: mean 87.46, std 11.93, range [48.75, 97.56]

Secondary structure (DSSP, 8-state):
-TT-TTS-HHHHHHHHHHHHTT-HHHHHHHHHHHHHHHHHHHHHHHHHHHHHHHHHHHHHHHHHHHHHHHHHHHHHHTT-

Radius of gyration: 27.52 Å; Cα contacts (8 Å, |Δi|>4): 17; chains: 1; bounding box: 57×22×75 Å